Protein AF-A0A6I1QYH9-F1 (afdb_monomer)

Structure (mmCIF, N/CA/C/O backbone):
data_AF-A0A6I1QYH9-F1
#
_entry.id   AF-A0A6I1QYH9-F1
#
loop_
_atom_site.group_PDB
_atom_site.id
_atom_site.type_symbol
_atom_site.label_atom_id
_atom_site.label_alt_id
_atom_site.label_comp_id
_atom_site.label_asym_id
_atom_site.label_entity_id
_atom_site.label_seq_id
_atom_site.pdbx_PDB_ins_code
_atom_site.Cartn_x
_atom_site.Cartn_y
_atom_site.Cartn_z
_atom_site.occupancy
_atom_site.B_iso_or_equiv
_atom_site.auth_seq_id
_atom_site.auth_comp_id
_atom_site.auth_asym_id
_atom_site.auth_atom_id
_atom_site.pdbx_PDB_model_num
ATOM 1 N N . MET A 1 1 ? -6.071 2.931 13.110 1.00 80.00 1 MET A N 1
ATOM 2 C CA . MET A 1 1 ? -5.001 1.985 12.745 1.00 80.00 1 MET A CA 1
ATOM 3 C C . MET A 1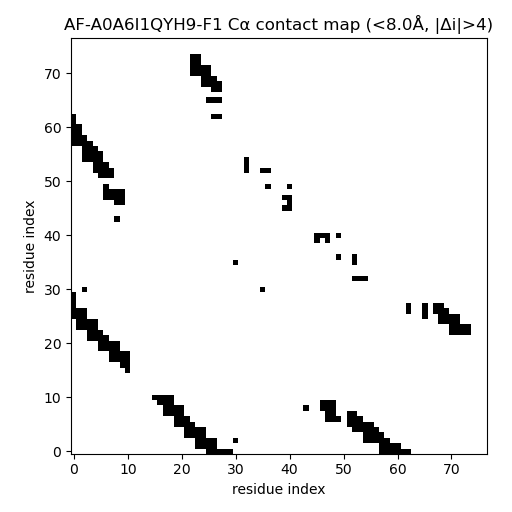 1 ? -4.160 2.609 11.649 1.00 80.00 1 MET A C 1
ATOM 5 O O . MET A 1 1 ? -4.713 3.282 10.781 1.00 80.00 1 MET A O 1
ATOM 9 N N . ILE A 1 2 ? -2.847 2.413 11.704 1.00 83.44 2 ILE A N 1
ATOM 10 C CA . ILE A 1 2 ? -1.921 2.817 10.644 1.00 83.44 2 ILE A CA 1
ATOM 11 C C . ILE A 1 2 ? -1.404 1.546 9.984 1.00 83.44 2 ILE A C 1
ATOM 13 O O . ILE A 1 2 ? -0.874 0.668 10.666 1.00 83.44 2 ILE A O 1
ATOM 17 N N . TYR A 1 3 ? -1.569 1.462 8.671 1.00 85.81 3 TYR A N 1
ATOM 18 C CA . TYR A 1 3 ? -1.096 0.360 7.848 1.00 85.81 3 TYR A CA 1
ATOM 19 C C . TYR A 1 3 ? 0.159 0.786 7.114 1.00 85.81 3 TYR A C 1
ATOM 21 O O . TYR A 1 3 ? 0.200 1.849 6.493 1.00 85.81 3 TYR A O 1
ATOM 29 N N . LEU A 1 4 ? 1.168 -0.065 7.189 1.00 88.69 4 LEU A N 1
ATOM 30 C CA . LEU A 1 4 ? 2.414 0.076 6.470 1.00 88.69 4 LEU A CA 1
ATOM 31 C C . LEU A 1 4 ? 2.287 -0.730 5.182 1.00 88.69 4 LEU A C 1
ATOM 33 O O . LEU A 1 4 ? 2.145 -1.950 5.235 1.00 88.69 4 LEU A O 1
ATOM 37 N N . VAL A 1 5 ? 2.278 -0.059 4.035 1.00 90.00 5 VAL A N 1
ATOM 38 C CA . VAL A 1 5 ? 1.983 -0.698 2.750 1.00 90.00 5 VAL A CA 1
ATOM 39 C C . VAL A 1 5 ? 3.132 -0.477 1.787 1.00 90.00 5 VAL A C 1
ATOM 41 O O . VAL A 1 5 ? 3.582 0.653 1.609 1.00 90.00 5 VAL A O 1
ATOM 44 N N . THR A 1 6 ? 3.579 -1.546 1.133 1.00 91.62 6 THR A N 1
ATOM 45 C CA . THR A 1 6 ? 4.580 -1.460 0.068 1.00 91.62 6 THR A CA 1
ATOM 46 C C . THR A 1 6 ? 3.992 -1.817 -1.288 1.00 91.62 6 THR A C 1
ATOM 48 O O . THR A 1 6 ? 3.037 -2.586 -1.366 1.00 91.62 6 THR A O 1
ATOM 51 N N . TYR A 1 7 ? 4.541 -1.229 -2.350 1.00 91.81 7 TYR A N 1
ATOM 52 C CA . TYR A 1 7 ? 4.216 -1.563 -3.739 1.00 91.81 7 TYR A CA 1
ATOM 53 C C . TYR A 1 7 ? 5.388 -1.224 -4.663 1.00 91.81 7 TYR A C 1
ATOM 55 O O . TYR A 1 7 ? 6.297 -0.494 -4.276 1.00 91.81 7 TYR A O 1
ATOM 63 N N . MET A 1 8 ? 5.374 -1.743 -5.886 1.00 89.94 8 MET A N 1
ATOM 64 C CA . MET A 1 8 ? 6.330 -1.410 -6.942 1.00 89.94 8 MET A CA 1
ATOM 65 C C . MET A 1 8 ? 5.685 -0.429 -7.919 1.00 89.94 8 MET A C 1
ATOM 67 O O . MET A 1 8 ? 4.660 -0.737 -8.531 1.00 89.94 8 MET A O 1
ATOM 71 N N . GLU A 1 9 ? 6.281 0.750 -8.050 1.00 89.88 9 GLU A N 1
ATOM 72 C CA . GLU A 1 9 ? 5.907 1.760 -9.038 1.00 89.88 9 GLU A CA 1
ATOM 73 C C . GLU A 1 9 ? 6.703 1.529 -10.325 1.00 89.88 9 GLU A C 1
ATOM 75 O O . GLU A 1 9 ? 7.922 1.310 -10.272 1.00 89.88 9 GLU A O 1
ATOM 80 N N . TYR A 1 10 ? 6.029 1.581 -11.474 1.00 87.62 10 TYR A N 1
ATOM 81 C CA . TYR A 1 10 ? 6.720 1.491 -12.755 1.00 87.62 10 TYR A CA 1
ATOM 82 C C . TYR A 1 10 ? 7.443 2.809 -13.018 1.00 87.62 10 TYR A C 1
ATOM 84 O O . TYR A 1 10 ? 6.848 3.886 -12.981 1.00 87.62 10 TYR A O 1
ATOM 92 N N . ASN A 1 11 ? 8.737 2.741 -13.305 1.00 79.19 11 ASN A N 1
ATOM 93 C CA . ASN A 1 11 ? 9.469 3.922 -13.738 1.00 79.19 11 ASN A CA 1
ATOM 94 C C . ASN A 1 11 ? 9.223 4.152 -15.230 1.00 79.19 11 ASN A C 1
ATOM 96 O O . ASN A 1 11 ? 9.533 3.299 -16.058 1.00 79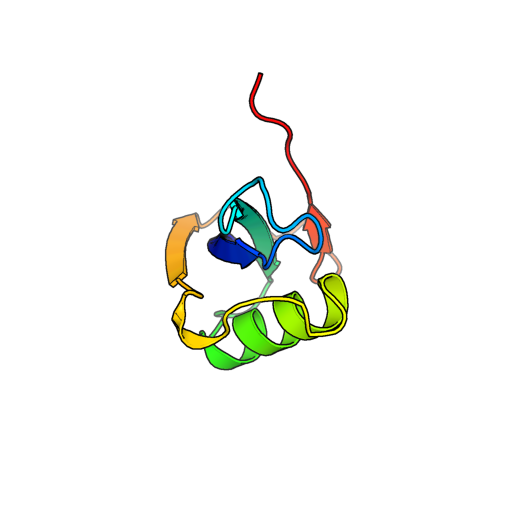.19 11 ASN A O 1
ATOM 100 N N . GLU A 1 12 ? 8.755 5.345 -15.593 1.00 66.75 12 GLU A N 1
ATOM 101 C CA . GLU A 1 12 ? 8.660 5.756 -17.002 1.00 66.75 12 GLU A CA 1
ATOM 102 C C . GLU A 1 12 ? 10.051 5.861 -17.658 1.00 66.75 12 GLU A C 1
ATOM 104 O O . GLU A 1 12 ? 10.222 5.715 -18.870 1.00 66.75 12 GLU A O 1
ATOM 109 N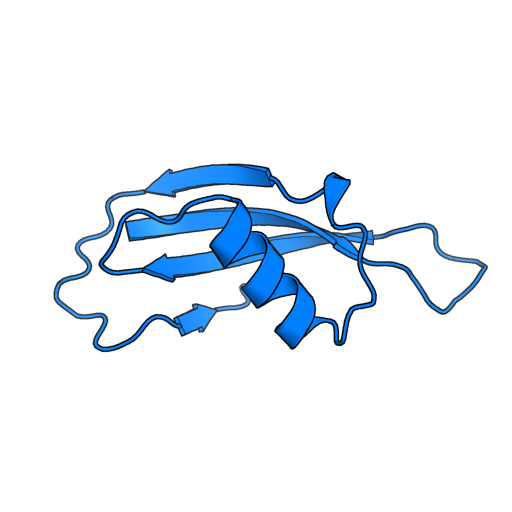 N . SER A 1 13 ? 11.084 6.073 -16.840 1.00 65.06 13 SER A N 1
ATOM 110 C CA . SER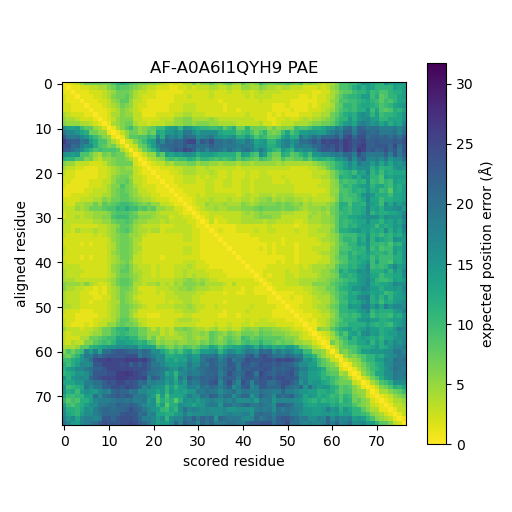 A 1 13 ? 12.474 6.111 -17.278 1.00 65.06 13 SER A CA 1
ATOM 111 C C . SER A 1 13 ? 13.021 4.693 -17.438 1.00 65.06 13 SER A C 1
ATOM 113 O O . SER A 1 13 ? 13.446 4.085 -16.460 1.00 65.06 13 SER A O 1
ATOM 115 N N . ARG A 1 14 ? 13.104 4.208 -18.686 1.00 57.22 14 ARG A N 1
ATOM 116 C CA . ARG A 1 14 ? 13.615 2.873 -19.096 1.00 57.22 14 ARG A CA 1
ATOM 117 C C . ARG A 1 14 ? 14.973 2.444 -18.501 1.00 57.22 14 ARG A C 1
ATOM 119 O O . ARG A 1 14 ? 15.366 1.294 -18.659 1.00 57.22 14 ARG A O 1
ATOM 126 N N . HIS A 1 15 ? 15.700 3.350 -17.849 1.00 58.03 15 HIS A N 1
ATOM 127 C CA . HIS A 1 15 ? 17.027 3.124 -17.269 1.00 58.03 15 HIS A CA 1
ATOM 128 C C . HIS A 1 15 ? 17.043 2.936 -15.746 1.00 58.03 15 HIS A C 1
ATOM 130 O O . HIS A 1 15 ? 18.071 2.539 -15.202 1.00 58.03 15 HIS A O 1
ATOM 136 N N . LYS A 1 16 ? 15.939 3.208 -15.046 1.00 61.22 16 LYS A N 1
ATOM 137 C CA . LYS A 1 16 ? 15.801 2.938 -13.612 1.00 61.22 16 LYS A CA 1
ATOM 138 C C . LYS A 1 16 ? 14.711 1.890 -13.472 1.00 61.22 16 LYS A C 1
ATOM 140 O O . LYS A 1 16 ? 13.578 2.163 -13.836 1.00 61.22 16 LYS A O 1
ATOM 145 N N . GLY A 1 17 ? 15.058 0.691 -13.010 1.00 68.88 17 GLY A N 1
ATOM 146 C CA . GLY A 1 17 ? 14.079 -0.375 -12.787 1.00 68.88 17 GLY A CA 1
ATOM 147 C C . GLY A 1 17 ? 12.925 0.052 -11.870 1.00 68.88 17 GLY A C 1
ATOM 148 O O . GLY A 1 17 ? 12.931 1.146 -11.291 1.00 68.88 17 GLY A O 1
ATOM 149 N N . ASP A 1 18 ? 11.930 -0.824 -11.750 1.00 79.19 18 ASP A N 1
ATOM 150 C CA . ASP A 1 18 ? 10.769 -0.612 -10.884 1.00 79.19 18 ASP A CA 1
ATOM 151 C C . ASP A 1 18 ? 11.206 -0.197 -9.472 1.00 79.19 18 ASP A C 1
ATOM 153 O O . ASP A 1 18 ? 12.138 -0.761 -8.890 1.00 79.19 18 ASP A O 1
ATOM 157 N N . THR A 1 19 ? 10.546 0.819 -8.918 1.00 84.62 19 TH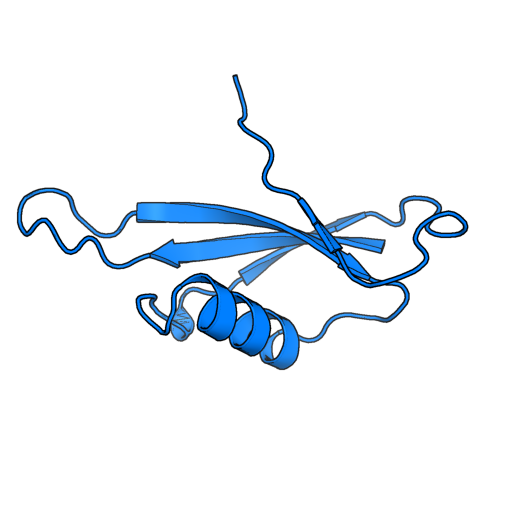R A N 1
ATOM 158 C CA . THR A 1 19 ? 10.912 1.383 -7.614 1.00 84.62 19 THR A CA 1
ATOM 159 C C . THR A 1 19 ? 9.986 0.844 -6.537 1.00 84.62 19 THR A C 1
ATOM 161 O O . THR A 1 19 ? 8.772 1.028 -6.614 1.00 84.62 19 THR A O 1
ATOM 164 N N . LYS A 1 20 ? 10.553 0.227 -5.493 1.00 86.88 20 LYS A N 1
ATOM 165 C CA . LYS A 1 20 ? 9.776 -0.142 -4.306 1.00 86.88 20 LYS A CA 1
ATOM 166 C C . LYS A 1 20 ? 9.414 1.118 -3.523 1.00 86.88 20 LYS A C 1
ATOM 168 O O . LYS A 1 20 ? 10.284 1.888 -3.122 1.00 86.88 20 LYS A O 1
ATOM 173 N N . ARG A 1 21 ? 8.122 1.319 -3.301 1.00 87.31 21 ARG A N 1
ATOM 174 C CA . ARG A 1 21 ? 7.537 2.416 -2.536 1.00 87.31 21 ARG A CA 1
ATOM 175 C C . ARG A 1 21 ? 6.970 1.900 -1.226 1.00 87.31 21 ARG A C 1
ATOM 177 O O . ARG A 1 21 ? 6.532 0.755 -1.131 1.00 87.31 21 ARG A O 1
ATOM 184 N N . LEU A 1 22 ? 6.966 2.783 -0.237 1.00 86.25 22 LEU A N 1
ATOM 185 C CA . LEU A 1 22 ? 6.331 2.591 1.056 1.00 86.25 22 LEU A CA 1
ATOM 186 C C . LEU A 1 22 ? 5.357 3.745 1.292 1.00 86.25 22 LEU A C 1
ATOM 188 O O . LEU A 1 22 ? 5.718 4.905 1.102 1.00 86.25 22 LEU A O 1
ATOM 192 N N . ILE A 1 23 ? 4.138 3.427 1.716 1.00 86.62 23 ILE A N 1
ATOM 193 C CA . ILE A 1 23 ? 3.123 4.403 2.115 1.00 86.62 23 ILE A CA 1
ATOM 194 C C . ILE A 1 23 ? 2.527 4.019 3.464 1.00 86.62 23 ILE A C 1
ATOM 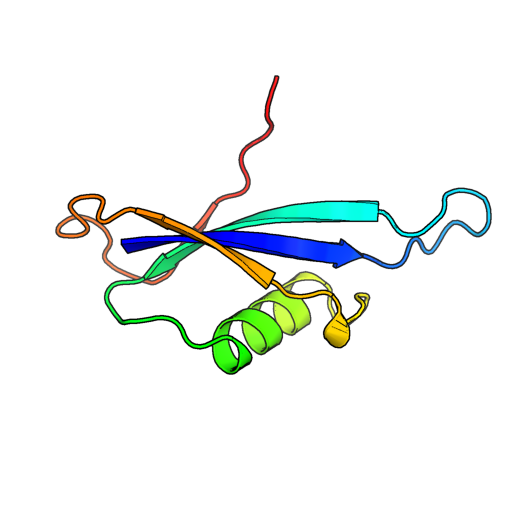196 O O . ILE A 1 23 ? 2.474 2.846 3.841 1.00 86.62 23 ILE A O 1
ATOM 200 N N . PHE A 1 24 ? 2.042 5.034 4.171 1.00 87.19 24 PHE A N 1
ATOM 201 C CA . PHE A 1 24 ? 1.318 4.877 5.419 1.00 87.19 24 PHE A CA 1
ATOM 202 C C . PHE A 1 24 ? -0.147 5.204 5.155 1.00 87.19 24 PHE A C 1
ATOM 204 O O . PHE A 1 24 ? -0.475 6.300 4.689 1.00 87.19 24 PHE A O 1
ATOM 211 N N . VAL A 1 25 ? -1.021 4.239 5.432 1.00 85.69 25 VAL A N 1
ATOM 212 C CA . VAL A 1 25 ? -2.463 4.389 5.245 1.00 85.69 25 VAL A CA 1
ATOM 213 C C . VAL A 1 25 ? -3.132 4.417 6.606 1.00 85.69 25 VAL A C 1
ATOM 215 O O . VAL A 1 25 ? -3.102 3.441 7.356 1.00 85.69 25 VAL A O 1
ATOM 218 N N . GLU A 1 26 ? -3.749 5.543 6.934 1.00 83.62 26 GLU A N 1
ATOM 219 C CA . GLU A 1 26 ? -4.530 5.686 8.154 1.00 83.62 26 GLU A CA 1
ATOM 220 C C . GLU A 1 26 ? -5.982 5.263 7.900 1.00 83.62 26 GLU A C 1
ATOM 222 O O . GLU A 1 26 ? -6.615 5.717 6.947 1.00 83.62 26 GLU A O 1
ATOM 227 N N . SER A 1 27 ? -6.540 4.409 8.761 1.00 81.12 27 SER A N 1
ATOM 228 C CA . SER A 1 27 ? -7.944 3.992 8.669 1.00 81.12 27 SER A CA 1
ATOM 229 C C . SER A 1 27 ? -8.562 3.723 10.042 1.00 81.12 27 SER A C 1
ATOM 231 O O . SER A 1 27 ? -7.915 3.192 10.952 1.00 81.12 27 SER A O 1
ATOM 233 N N . LYS A 1 28 ? -9.846 4.085 10.183 1.00 78.31 28 LYS A N 1
ATOM 234 C CA . LYS A 1 28 ? -10.705 3.708 11.324 1.00 78.31 28 LYS A CA 1
ATOM 235 C C . LYS A 1 28 ? -11.218 2.271 11.228 1.00 78.31 28 LYS A C 1
ATOM 237 O O . LYS A 1 28 ? -11.648 1.713 12.227 1.00 78.31 28 LYS A O 1
ATOM 242 N N . MET A 1 29 ? -11.215 1.709 10.024 1.00 80.81 29 MET A N 1
ATOM 243 C CA . MET A 1 29 ? -11.681 0.357 9.729 1.00 80.81 29 MET A CA 1
ATOM 244 C C . MET A 1 29 ? -10.503 -0.559 9.417 1.00 80.81 29 MET A C 1
ATOM 246 O O . MET A 1 29 ? -9.433 -0.090 9.010 1.00 80.81 29 MET A O 1
ATOM 250 N N . VAL A 1 30 ? -10.734 -1.866 9.538 1.00 81.69 30 VAL A N 1
ATOM 251 C CA . VAL A 1 30 ? -9.798 -2.868 9.028 1.00 81.69 30 VAL A CA 1
ATOM 252 C C . VAL A 1 30 ? -9.631 -2.673 7.519 1.00 81.69 30 VAL A C 1
ATOM 254 O O . VAL A 1 30 ? -10.624 -2.592 6.791 1.00 81.69 30 VAL A O 1
ATOM 257 N N . LEU A 1 31 ? -8.389 -2.514 7.058 1.00 83.56 31 LEU A N 1
ATOM 258 C CA . LEU A 1 31 ? -8.084 -2.352 5.638 1.00 83.56 31 LEU A CA 1
ATOM 259 C C . LEU A 1 31 ? -7.787 -3.707 5.007 1.00 83.56 31 LEU A C 1
ATOM 261 O O . LEU A 1 31 ? -6.839 -4.391 5.377 1.00 83.56 31 LEU A O 1
ATOM 265 N N . GLU A 1 32 ? -8.593 -4.059 4.012 1.00 89.12 32 GLU A N 1
ATOM 266 C CA . GLU A 1 32 ? -8.352 -5.212 3.153 1.00 89.12 32 GLU A CA 1
ATOM 267 C C . GLU A 1 32 ? -7.422 -4.838 1.996 1.00 89.12 32 GLU A C 1
ATOM 269 O O . GLU A 1 32 ? -7.440 -3.706 1.499 1.00 89.12 32 GLU A O 1
ATOM 274 N N . LEU A 1 33 ? -6.661 -5.821 1.511 1.00 87.19 33 LEU A N 1
ATOM 275 C CA . LEU A 1 33 ? -5.686 -5.638 0.434 1.00 87.19 33 LEU A CA 1
ATOM 276 C C . LEU A 1 33 ? -6.302 -5.025 -0.835 1.00 87.19 33 LEU A C 1
ATOM 278 O O . LEU A 1 33 ? -5.670 -4.190 -1.479 1.00 87.19 33 LEU A O 1
ATOM 282 N N . GLY A 1 34 ? -7.546 -5.386 -1.171 1.00 90.38 34 GLY A N 1
ATOM 283 C CA . GLY A 1 34 ? -8.256 -4.833 -2.329 1.00 90.38 34 GLY A CA 1
ATOM 284 C C . GLY A 1 34 ? -8.438 -3.316 -2.240 1.00 90.38 34 GLY A C 1
ATOM 285 O O . GLY A 1 34 ? -8.042 -2.594 -3.148 1.00 90.38 34 GLY A O 1
ATOM 286 N N . ARG A 1 35 ? -8.917 -2.811 -1.095 1.00 89.94 35 ARG A N 1
ATOM 287 C CA . ARG A 1 35 ? -9.106 -1.365 -0.870 1.00 89.94 35 ARG A CA 1
ATOM 288 C C . ARG A 1 35 ? -7.789 -0.596 -0.901 1.00 89.94 35 ARG A C 1
ATOM 290 O O . ARG A 1 35 ? -7.729 0.517 -1.414 1.00 89.94 35 ARG A O 1
ATOM 297 N N . VAL A 1 36 ? -6.735 -1.192 -0.351 1.00 90.19 36 VAL A N 1
ATOM 298 C CA . VAL A 1 36 ? -5.383 -0.622 -0.393 1.00 90.19 36 VAL A CA 1
ATOM 299 C C . VAL A 1 36 ? -4.862 -0.562 -1.832 1.00 90.19 36 VAL A C 1
ATOM 301 O O . VAL A 1 36 ? -4.287 0.445 -2.239 1.00 90.19 36 VAL A O 1
ATOM 304 N N . THR A 1 37 ? -5.112 -1.605 -2.622 1.00 92.94 37 THR A N 1
ATOM 305 C CA . THR A 1 37 ? -4.729 -1.661 -4.039 1.00 92.94 37 THR A CA 1
ATOM 306 C C . THR A 1 37 ? -5.456 -0.591 -4.855 1.00 92.94 37 THR A C 1
ATOM 308 O O . THR A 1 37 ? -4.823 0.103 -5.650 1.00 92.94 37 THR A O 1
ATOM 311 N N . ASP A 1 38 ? -6.755 -0.391 -4.616 1.00 92.38 38 ASP A N 1
ATOM 312 C CA . ASP A 1 38 ? -7.540 0.665 -5.268 1.00 92.38 38 ASP A CA 1
ATOM 313 C C . ASP A 1 38 ? -7.042 2.070 -4.897 1.00 92.38 38 ASP A C 1
ATOM 315 O O . ASP A 1 38 ? -6.934 2.941 -5.761 1.00 92.38 38 ASP A O 1
ATOM 319 N N . LEU A 1 39 ? -6.665 2.286 -3.631 1.00 91.00 39 LEU A N 1
ATOM 320 C CA . LEU A 1 39 ? -6.039 3.534 -3.184 1.00 91.00 39 LEU A CA 1
ATOM 321 C C . LEU A 1 39 ? -4.724 3.805 -3.923 1.00 91.00 39 LEU A C 1
ATOM 323 O O . LEU A 1 39 ? -4.532 4.902 -4.445 1.00 91.00 39 LEU A O 1
ATOM 327 N N . ILE A 1 40 ? -3.837 2.812 -4.023 1.00 91.31 40 ILE A N 1
ATOM 328 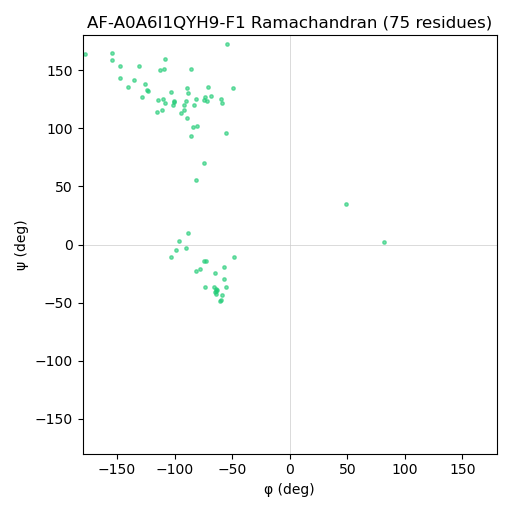C CA . ILE A 1 40 ? -2.565 2.957 -4.750 1.00 91.31 40 ILE A CA 1
ATOM 329 C C . ILE A 1 40 ? -2.814 3.230 -6.234 1.00 91.31 40 ILE A C 1
ATOM 331 O O . ILE A 1 40 ? -2.139 4.075 -6.825 1.00 91.31 40 ILE A O 1
ATOM 335 N N . LYS A 1 41 ? -3.817 2.580 -6.834 1.00 93.56 41 LYS A N 1
ATOM 336 C CA . LYS A 1 41 ? -4.212 2.829 -8.222 1.00 93.56 41 LYS A CA 1
ATOM 337 C C . LYS A 1 41 ? -4.619 4.280 -8.454 1.00 93.56 41 LYS A C 1
ATOM 339 O O . LYS A 1 41 ? -4.196 4.856 -9.452 1.00 93.56 41 LYS A O 1
ATOM 344 N N . MET A 1 42 ? -5.393 4.871 -7.544 1.00 91.88 42 MET A N 1
ATOM 345 C CA . MET A 1 42 ? -5.771 6.286 -7.633 1.00 91.88 42 MET A CA 1
ATOM 346 C C . MET A 1 42 ? -4.569 7.224 -7.473 1.00 91.88 42 MET A C 1
ATOM 348 O O . MET A 1 42 ? -4.504 8.241 -8.149 1.00 91.88 42 MET A O 1
ATOM 352 N N . LEU A 1 43 ? -3.606 6.886 -6.612 1.00 88.44 43 LEU A N 1
ATOM 353 C CA . LEU A 1 43 ? -2.430 7.728 -6.352 1.00 88.44 43 LEU A CA 1
ATOM 354 C C . LEU A 1 43 ? -1.413 7.722 -7.490 1.00 88.44 43 LEU A C 1
ATOM 356 O O . LEU A 1 43 ? -0.782 8.736 -7.768 1.00 88.44 43 LEU A O 1
ATOM 360 N N . THR A 1 44 ? -1.247 6.571 -8.130 1.00 88.25 44 THR A N 1
ATOM 361 C CA . THR A 1 44 ? -0.257 6.356 -9.194 1.00 88.25 44 THR A CA 1
ATOM 362 C C . THR A 1 44 ? -0.861 6.515 -10.587 1.00 88.25 44 THR A C 1
ATOM 364 O O . THR A 1 44 ? -0.186 6.251 -11.577 1.00 88.25 44 THR A O 1
ATOM 367 N N . ASN A 1 45 ? -2.147 6.878 -10.696 1.00 89.44 45 ASN A N 1
ATOM 368 C CA . ASN A 1 45 ? -2.916 6.832 -11.946 1.00 89.44 45 ASN A CA 1
ATOM 369 C C . ASN A 1 45 ? -2.787 5.481 -12.682 1.00 89.44 45 ASN A C 1
ATOM 371 O O . ASN A 1 45 ? -2.777 5.415 -13.909 1.00 89.44 45 ASN A O 1
ATOM 375 N N . GLY A 1 46 ? -2.678 4.385 -11.925 1.00 89.81 46 GLY A N 1
ATOM 376 C CA . GLY A 1 46 ? -2.488 3.034 -12.451 1.00 89.81 46 GLY A CA 1
ATOM 377 C C . GLY A 1 46 ? -1.048 2.667 -12.825 1.00 89.81 46 GLY A C 1
ATOM 378 O O . GLY A 1 46 ? -0.827 1.539 -13.261 1.00 89.81 46 GLY A O 1
ATOM 379 N N . ASN A 1 47 ? -0.069 3.550 -12.617 1.00 91.00 47 ASN A N 1
ATOM 380 C CA . ASN A 1 47 ? 1.338 3.319 -12.943 1.00 91.00 47 ASN A CA 1
ATOM 381 C C . ASN A 1 47 ? 2.084 2.494 -11.870 1.00 91.00 47 ASN A C 1
ATOM 383 O O . ASN A 1 47 ? 3.094 2.911 -11.305 1.00 91.00 47 ASN A O 1
ATOM 387 N N . PHE A 1 48 ? 1.570 1.308 -11.551 1.00 92.88 48 PHE A N 1
ATOM 388 C CA . PHE A 1 48 ? 2.148 0.431 -10.533 1.00 92.88 48 PHE A CA 1
ATOM 389 C C . PHE A 1 48 ? 1.800 -1.040 -10.771 1.00 92.88 48 PHE A C 1
ATOM 391 O O . PHE A 1 48 ? 0.800 -1.378 -11.409 1.00 92.88 48 PHE A O 1
ATOM 398 N N . ASN A 1 49 ? 2.595 -1.937 -10.192 1.00 92.19 49 ASN A N 1
ATOM 399 C CA . ASN A 1 49 ? 2.321 -3.366 -10.228 1.00 92.19 49 ASN A CA 1
ATOM 400 C C . ASN A 1 49 ? 1.342 -3.759 -9.113 1.00 92.19 49 ASN A C 1
ATOM 402 O O . ASN A 1 49 ? 1.741 -3.965 -7.966 1.00 92.19 49 ASN A O 1
ATOM 406 N N . ALA A 1 50 ? 0.066 -3.949 -9.449 1.00 92.19 50 ALA A N 1
ATOM 407 C CA . ALA A 1 50 ? -0.965 -4.331 -8.479 1.00 92.19 50 ALA A CA 1
ATOM 408 C C . ALA A 1 50 ? -0.664 -5.633 -7.711 1.00 92.19 50 ALA A C 1
ATOM 410 O O . ALA A 1 50 ? -1.053 -5.767 -6.556 1.00 92.19 50 ALA A O 1
ATOM 411 N N . ARG A 1 51 ? 0.073 -6.581 -8.308 1.00 93.06 51 ARG A N 1
ATOM 412 C CA . ARG A 1 51 ? 0.448 -7.843 -7.640 1.00 93.06 51 ARG A CA 1
ATOM 413 C C . ARG A 1 51 ? 1.547 -7.671 -6.592 1.00 93.06 51 ARG A C 1
ATOM 415 O O . ARG A 1 51 ? 1.791 -8.592 -5.826 1.00 93.06 51 ARG A O 1
ATOM 422 N N . 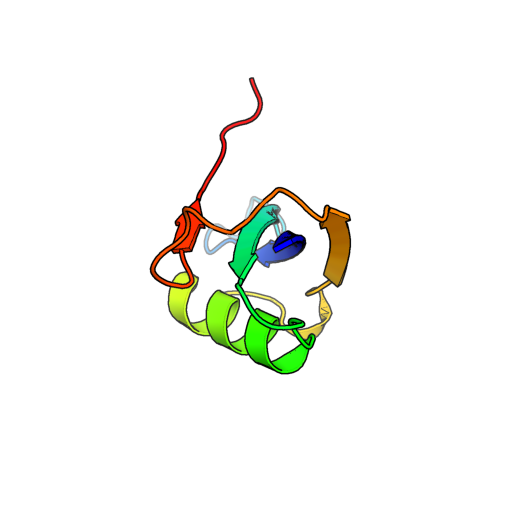SER A 1 52 ? 2.226 -6.526 -6.590 1.00 90.25 52 SER A N 1
ATOM 423 C CA . SER A 1 52 ? 3.292 -6.209 -5.636 1.00 90.25 52 SER A CA 1
ATOM 424 C C . SER A 1 52 ? 2.794 -5.509 -4.372 1.00 90.25 52 SER A C 1
ATOM 426 O O . SER A 1 52 ? 3.603 -5.208 -3.499 1.00 90.25 52 SER A O 1
ATOM 428 N N . VAL A 1 53 ? 1.493 -5.208 -4.288 1.00 92.00 53 VAL A N 1
ATOM 429 C CA . VAL A 1 53 ? 0.918 -4.550 -3.116 1.00 92.00 53 VAL A CA 1
ATOM 430 C C . VAL A 1 53 ? 0.944 -5.505 -1.932 1.00 92.00 53 VAL A C 1
ATOM 432 O O . VAL A 1 53 ? 0.431 -6.620 -2.006 1.00 92.00 53 VAL A O 1
ATOM 435 N N . GLU A 1 54 ? 1.499 -5.036 -0.822 1.00 90.56 54 GLU A N 1
ATOM 436 C CA . GLU A 1 54 ? 1.611 -5.796 0.417 1.00 90.56 54 GLU A CA 1
ATOM 437 C C . GLU A 1 54 ? 1.346 -4.888 1.619 1.00 90.56 54 GLU A C 1
ATOM 439 O O . GLU A 1 54 ? 1.889 -3.785 1.702 1.00 90.56 54 GLU A O 1
ATOM 444 N N . ILE A 1 55 ? 0.557 -5.369 2.582 1.00 87.56 55 ILE A N 1
ATOM 445 C CA . ILE A 1 55 ? 0.450 -4.760 3.912 1.00 87.56 55 ILE A CA 1
ATOM 446 C C . ILE A 1 55 ? 1.581 -5.344 4.767 1.00 87.56 55 ILE A C 1
ATOM 448 O O . ILE A 1 55 ? 1.439 -6.408 5.360 1.00 87.56 55 ILE A O 1
ATOM 452 N N . ALA A 1 56 ? 2.714 -4.645 4.807 1.00 80.94 56 ALA A N 1
ATOM 453 C CA . ALA A 1 56 ? 3.929 -5.063 5.508 1.00 80.94 56 ALA A CA 1
ATOM 454 C C . ALA A 1 56 ? 3.818 -4.956 7.042 1.00 80.94 56 ALA A C 1
ATOM 456 O O . ALA A 1 56 ? 4.648 -5.494 7.772 1.00 80.94 56 ALA A O 1
ATOM 457 N N . GLY A 1 57 ? 2.809 -4.248 7.552 1.00 79.19 57 GLY A N 1
ATOM 458 C CA . GLY A 1 57 ? 2.543 -4.167 8.982 1.00 79.19 57 GLY A CA 1
ATOM 459 C C . GLY A 1 57 ? 1.309 -3.341 9.311 1.00 79.19 57 GLY A C 1
ATOM 460 O O . GLY A 1 57 ? 0.816 -2.560 8.497 1.00 79.19 57 GLY A O 1
ATOM 461 N N . GLN A 1 58 ? 0.828 -3.496 10.539 1.00 82.25 58 GLN A N 1
ATOM 462 C CA . GLN A 1 58 ? -0.241 -2.680 11.100 1.00 82.25 58 GLN A CA 1
ATOM 463 C C . GLN A 1 58 ? 0.123 -2.263 12.521 1.00 82.25 58 GLN A C 1
ATOM 465 O O . GLN A 1 58 ? 0.699 -3.044 13.280 1.00 82.25 58 GLN A O 1
ATOM 470 N N . LYS A 1 59 ? -0.213 -1.027 12.885 1.00 80.06 59 LYS A N 1
ATOM 471 C CA . LYS A 1 59 ? -0.103 -0.533 14.255 1.00 80.06 59 LYS A CA 1
ATOM 472 C C . LYS A 1 59 ? -1.423 0.085 14.686 1.00 80.06 59 LYS A C 1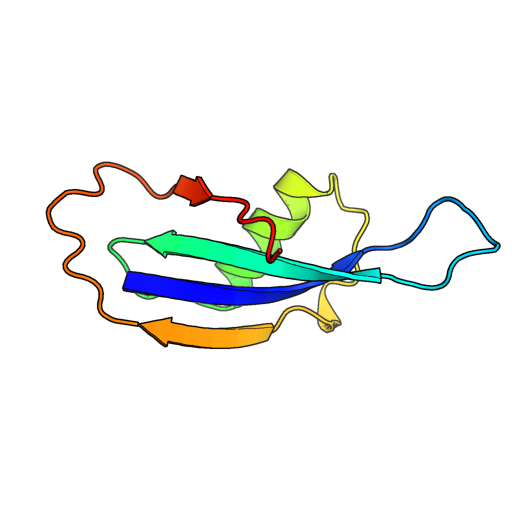
ATOM 474 O O . LYS A 1 59 ? -1.936 1.008 14.041 1.00 80.06 59 LYS A O 1
ATOM 479 N N . ASP A 1 60 ? -1.927 -0.382 15.820 1.00 68.75 60 ASP A N 1
ATOM 480 C CA . ASP A 1 60 ? -3.061 0.207 16.525 1.00 68.75 60 ASP A CA 1
ATOM 481 C C . ASP A 1 60 ? -2.616 1.498 17.213 1.00 68.75 60 ASP A C 1
ATOM 483 O O . ASP A 1 60 ? -2.436 1.584 18.422 1.00 68.75 60 ASP A O 1
ATOM 487 N N . TRP A 1 61 ? -2.345 2.521 16.405 1.00 64.44 61 TRP A N 1
ATOM 488 C CA . TRP A 1 61 ? -2.223 3.882 16.901 1.00 64.44 61 TRP A CA 1
ATOM 489 C C . TRP A 1 61 ? -3.619 4.368 17.288 1.00 64.44 61 TRP A C 1
ATOM 491 O O . TRP A 1 61 ? -4.560 4.143 16.519 1.00 64.44 61 TRP A O 1
ATOM 501 N N . ASP A 1 62 ? -3.748 5.018 18.448 1.00 55.31 62 ASP A N 1
ATOM 502 C CA . ASP A 1 62 ? -5.004 5.591 18.940 1.00 55.31 62 ASP A CA 1
ATOM 503 C C . ASP A 1 62 ? -5.579 6.562 17.891 1.00 55.31 62 ASP A C 1
ATOM 505 O O . ASP A 1 62 ? -5.148 7.707 17.735 1.00 55.31 62 ASP A O 1
ATOM 509 N N . ALA A 1 63 ? -6.497 6.040 17.076 1.00 53.12 63 ALA A N 1
ATOM 510 C CA . ALA A 1 63 ? -7.013 6.684 15.873 1.00 53.12 63 ALA A CA 1
ATOM 511 C C . ALA A 1 63 ? -8.215 7.588 16.165 1.00 53.12 63 ALA A C 1
ATOM 513 O O . ALA A 1 63 ? -8.860 8.081 15.238 1.00 53.12 63 ALA A O 1
ATOM 514 N N . THR A 1 64 ? -8.504 7.829 17.445 1.00 52.22 64 THR A N 1
ATOM 515 C CA . THR A 1 64 ? -9.588 8.694 17.928 1.00 52.22 64 THR A CA 1
ATOM 516 C C . THR A 1 64 ? -9.504 10.126 17.393 1.00 52.22 64 THR A C 1
ATOM 518 O O . THR A 1 64 ? -10.519 10.816 17.345 1.00 52.22 64 THR A O 1
ATOM 521 N N . ARG A 1 65 ? -8.331 10.566 16.914 1.00 50.28 65 ARG A N 1
ATOM 522 C CA . ARG A 1 65 ? -8.119 11.890 16.298 1.00 50.28 65 ARG A CA 1
ATOM 523 C C . ARG A 1 65 ? -8.133 11.920 14.766 1.00 50.28 65 ARG A C 1
ATOM 525 O O . ARG A 1 65 ? -8.039 12.999 14.187 1.00 50.28 65 ARG A O 1
ATOM 532 N N . ILE A 1 66 ? -8.235 10.778 14.089 1.00 51.53 66 ILE A N 1
ATOM 533 C CA . ILE A 1 66 ? -8.221 10.732 12.620 1.00 51.53 66 ILE A CA 1
ATOM 534 C C . ILE A 1 66 ? -9.663 10.884 12.148 1.00 51.53 66 ILE A C 1
ATOM 536 O O . ILE A 1 66 ? -10.445 9.974 12.353 1.00 51.53 66 ILE A O 1
ATOM 540 N N . ASN A 1 67 ? -10.068 12.005 11.549 1.00 50.28 67 ASN A N 1
ATOM 541 C CA . ASN A 1 67 ? -11.470 12.204 11.142 1.00 50.28 67 ASN A CA 1
ATOM 542 C C . ASN A 1 67 ? -11.833 11.537 9.801 1.00 50.28 67 ASN A C 1
ATOM 544 O O . ASN A 1 67 ? -12.993 11.171 9.619 1.00 50.28 67 ASN A O 1
ATOM 548 N N . HIS A 1 68 ? -10.849 11.264 8.934 1.00 48.34 68 HIS A N 1
ATOM 549 C CA . HIS A 1 68 ? -11.009 10.617 7.624 1.00 48.34 68 HIS A CA 1
ATOM 550 C C . HIS A 1 68 ? -9.778 9.765 7.274 1.00 48.34 68 HIS A C 1
ATOM 552 O O . HIS A 1 68 ? -8.696 10.079 7.771 1.00 48.34 68 HIS A O 1
ATOM 558 N N . PRO A 1 69 ? -9.902 8.714 6.436 1.00 50.53 69 PRO A N 1
ATOM 559 C CA . PRO A 1 69 ? -8.733 8.009 5.921 1.00 50.53 69 PRO A CA 1
ATOM 560 C C . PRO A 1 69 ? -7.840 8.992 5.158 1.00 50.53 69 PRO A C 1
ATOM 562 O O . PRO A 1 69 ? -8.290 9.650 4.221 1.00 50.53 69 PRO A O 1
ATOM 565 N N . ALA A 1 70 ? -6.591 9.120 5.596 1.00 54.16 70 ALA A N 1
ATOM 566 C CA . ALA A 1 70 ? -5.618 10.045 5.037 1.00 54.16 70 ALA A CA 1
ATOM 567 C C . ALA A 1 70 ? -4.353 9.278 4.650 1.00 54.16 70 ALA A C 1
ATOM 569 O O . ALA A 1 70 ? -3.887 8.401 5.383 1.00 54.16 70 ALA A O 1
ATOM 570 N N . LEU A 1 71 ? -3.803 9.613 3.485 1.00 55.88 71 LEU A N 1
ATOM 571 C CA . LEU A 1 71 ? -2.497 9.134 3.061 1.00 55.88 71 LEU A CA 1
ATOM 572 C C . LEU A 1 71 ? -1.442 10.133 3.536 1.00 55.88 71 LEU A C 1
ATOM 574 O O . LEU A 1 71 ? -1.508 11.311 3.183 1.00 55.88 71 LEU A O 1
ATOM 578 N N . ARG A 1 72 ? -0.461 9.668 4.310 1.00 60.19 72 ARG A N 1
ATOM 579 C CA . ARG A 1 72 ? 0.704 10.476 4.683 1.00 60.19 72 ARG A CA 1
ATOM 580 C C . ARG A 1 72 ? 1.954 9.864 4.070 1.00 60.19 72 ARG A C 1
ATOM 582 O O . ARG A 1 72 ? 2.249 8.687 4.268 1.00 60.19 72 ARG A O 1
ATOM 589 N N . ILE A 1 73 ? 2.676 10.675 3.305 1.00 53.69 73 ILE A N 1
ATOM 590 C CA . ILE A 1 73 ? 3.972 10.306 2.742 1.00 53.69 73 ILE A CA 1
ATOM 591 C C . ILE A 1 73 ? 5.023 10.767 3.744 1.00 53.69 73 ILE A C 1
ATOM 593 O O . ILE A 1 73 ? 5.151 11.961 4.002 1.00 53.69 73 ILE A O 1
ATOM 597 N N . TYR A 1 74 ? 5.744 9.815 4.325 1.00 47.91 74 TYR A N 1
ATOM 598 C CA . TYR A 1 74 ? 6.886 10.099 5.183 1.00 47.91 74 TYR A CA 1
ATOM 599 C C . TYR A 1 74 ? 8.152 9.889 4.353 1.00 47.91 74 TYR A C 1
ATOM 601 O O . TYR A 1 74 ? 8.350 8.806 3.800 1.00 47.91 74 TYR A O 1
ATOM 609 N N . GLN A 1 75 ? 8.994 10.917 4.244 1.00 40.00 75 GLN A N 1
ATOM 610 C CA . GLN A 1 75 ? 10.389 10.716 3.859 1.00 40.00 75 GLN A CA 1
ATOM 611 C C . GLN A 1 75 ? 11.108 10.123 5.071 1.00 40.00 75 GLN A C 1
ATOM 613 O O . GLN A 1 75 ? 11.014 10.662 6.171 1.00 40.00 75 GLN A O 1
ATOM 618 N N . LEU A 1 76 ? 11.745 8.971 4.878 1.00 36.59 76 LEU A N 1
ATOM 619 C CA . LEU A 1 76 ? 12.723 8.452 5.826 1.00 36.59 76 LEU A CA 1
ATOM 620 C C . LEU A 1 76 ? 14.049 9.144 5.484 1.00 36.59 76 LEU A C 1
ATOM 622 O O . LEU A 1 76 ? 14.470 9.048 4.328 1.00 36.59 76 LEU A O 1
ATOM 626 N N . ASP A 1 77 ? 14.609 9.882 6.448 1.00 40.38 77 ASP A N 1
ATOM 627 C CA . ASP A 1 77 ? 15.943 10.503 6.366 1.00 40.38 77 ASP A CA 1
ATOM 628 C C . ASP A 1 77 ? 17.050 9.461 6.126 1.00 40.38 77 ASP A C 1
ATOM 630 O O . ASP A 1 77 ? 16.946 8.339 6.683 1.00 40.38 77 ASP A O 1
#

Solvent-accessible surface area (backbone atoms only — not comparable to full-atom values): 4700 Å² total; per-residue (Å²): 48,39,34,37,32,33,32,34,34,59,48,89,52,92,87,49,72,69,42,81,44,75,43,38,42,39,32,97,60,90,82,50,70,68,64,53,45,53,51,51,32,67,75,49,77,58,46,47,46,75,90,49,54,42,79,79,42,76,41,87,50,88,45,91,80,60,91,63,75,47,82,50,84,75,85,81,132

Foldseek 3Di:
DKWWKWFWFCDPPPVDGTDIDIWIKDDPDDDDLVNVLVVVCVVNVNRTDSVRIDRPDDDPDVCVPPPDIDIDDDDDD

Mean predicted aligned error: 8.55 Å

Nearest PDB structures (foldseek):
  8bat-assembly1_A  TM=4.524E-01  e=3.144E+00  Trichlorobacter lovleyi

Sequence (77 aa):
MIYLVTYMEYNESRHKGDTKRLIFVESKMVLELGRVTDLIKMLTNGNFNARSVEIAGQKDWDATRINHPALRIYQLD

pLDDT: mean 77.16, std 16.32, range [36.59, 93.56]

Secondary structure (DSSP, 8-state):
-EEEEEEEEPPSSTTSPPEEEEEEEE-SSPPPHHHHHHHHHHHTTT-EEEEEEEEEEEE---GGG--S--EE-PPP-

Radius of gyration: 13.14 Å; Cα contacts (8 Å, |Δi|>4): 129; chains: 1; bounding box: 29×20×38 Å